Protein AF-A0A420RXJ1-F1 (afdb_monomer_lite)

pLDDT: mean 78.41, std 21.0, range [37.06, 98.31]

Structure (mmCIF, N/CA/C/O backbone):
data_AF-A0A420RXJ1-F1
#
_entry.id   AF-A0A420RXJ1-F1
#
loop_
_atom_site.group_PDB
_atom_site.id
_atom_site.type_symbol
_atom_site.label_atom_id
_atom_site.label_alt_id
_atom_site.label_comp_id
_atom_site.label_asym_id
_atom_site.label_entity_id
_atom_site.label_seq_id
_atom_site.pdbx_PDB_ins_code
_atom_site.Cartn_x
_atom_site.Cartn_y
_atom_site.Cartn_z
_atom_site.occupancy
_atom_site.B_iso_or_equiv
_atom_site.auth_seq_id
_atom_site.auth_comp_id
_atom_site.auth_asym_id
_atom_site.auth_atom_id
_atom_site.pdbx_PDB_model_num
ATOM 1 N N . MET A 1 1 ? -14.961 -73.392 -32.618 1.00 39.47 1 MET A N 1
ATOM 2 C CA . MET A 1 1 ? -14.264 -73.640 -31.340 1.00 39.47 1 MET A CA 1
ATOM 3 C C . MET A 1 1 ? -14.141 -72.310 -30.617 1.00 39.47 1 MET A C 1
ATOM 5 O O . MET A 1 1 ? -13.447 -71.426 -31.096 1.00 39.47 1 MET A O 1
ATOM 9 N N . GLN A 1 2 ? -14.929 -72.145 -29.555 1.00 39.53 2 GLN A N 1
ATOM 10 C CA . GLN A 1 2 ? -14.828 -71.054 -28.586 1.00 39.53 2 GLN A CA 1
ATOM 11 C C . GLN A 1 2 ? -13.566 -71.247 -27.748 1.00 39.53 2 GLN A C 1
ATOM 13 O O . GLN A 1 2 ? -13.370 -72.364 -27.286 1.00 39.53 2 GLN A O 1
ATOM 18 N N . MET A 1 3 ? -12.805 -70.180 -27.493 1.00 39.88 3 MET A N 1
ATOM 19 C CA . MET A 1 3 ? -12.054 -69.969 -26.247 1.00 39.88 3 MET A CA 1
ATOM 20 C C . MET A 1 3 ? -11.812 -68.462 -26.069 1.00 39.88 3 MET A C 1
ATOM 22 O O . MET A 1 3 ? -11.008 -67.861 -26.776 1.00 39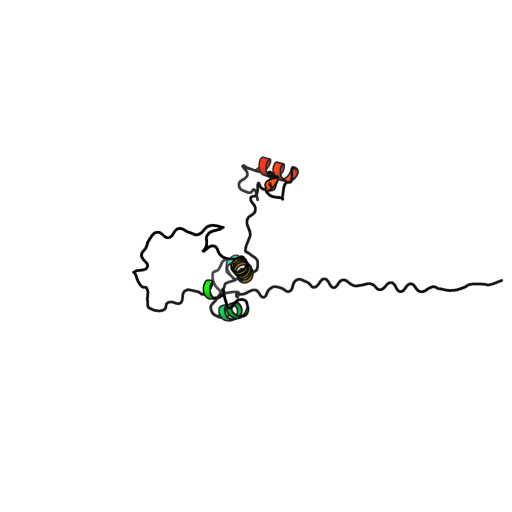.88 3 MET A O 1
ATOM 26 N N . THR A 1 4 ? -12.543 -67.848 -25.140 1.00 46.16 4 THR A N 1
ATOM 27 C CA . THR A 1 4 ? -12.105 -66.643 -24.419 1.00 46.16 4 THR A CA 1
ATOM 28 C C . THR A 1 4 ? -11.025 -67.046 -23.405 1.00 46.16 4 THR A C 1
ATOM 30 O O . THR A 1 4 ? -10.954 -68.224 -23.040 1.00 46.16 4 THR A O 1
ATOM 33 N N . PRO A 1 5 ? -10.182 -66.108 -22.929 1.00 47.69 5 PRO A N 1
ATOM 34 C CA . PRO A 1 5 ? -10.338 -65.771 -21.510 1.00 47.69 5 PRO A CA 1
ATOM 35 C C . PRO A 1 5 ? -9.983 -64.330 -21.085 1.00 47.69 5 PRO A C 1
ATOM 37 O O . PRO A 1 5 ? -9.130 -63.653 -21.649 1.00 47.69 5 PRO A O 1
ATOM 40 N N . SER A 1 6 ? -10.647 -63.967 -19.985 1.00 39.25 6 SER A N 1
ATOM 41 C CA . SER A 1 6 ? -10.184 -63.206 -18.816 1.00 39.25 6 SER A CA 1
ATOM 42 C C . SER A 1 6 ? -9.662 -61.775 -18.947 1.00 39.25 6 SER A C 1
ATOM 44 O O . SER A 1 6 ? -8.471 -61.492 -18.998 1.00 39.25 6 SER A O 1
ATOM 46 N N . ILE A 1 7 ? -10.642 -60.886 -18.805 1.00 47.84 7 ILE A N 1
ATOM 47 C CA . ILE A 1 7 ? -10.708 -59.715 -17.917 1.00 47.84 7 ILE A CA 1
ATOM 48 C C . ILE A 1 7 ? -9.582 -59.659 -16.861 1.00 47.84 7 ILE A C 1
ATOM 50 O O . ILE A 1 7 ? -9.556 -60.456 -15.924 1.00 47.84 7 ILE A O 1
ATOM 54 N N . LEU A 1 8 ? -8.728 -58.637 -16.957 1.00 42.59 8 LEU A N 1
ATOM 55 C CA . LEU A 1 8 ? -7.990 -58.082 -15.822 1.00 42.59 8 LEU A CA 1
ATOM 56 C C . LEU A 1 8 ? -8.577 -56.703 -15.513 1.00 42.59 8 LEU A C 1
ATOM 58 O O . LEU A 1 8 ? -8.450 -55.760 -16.291 1.00 42.59 8 LEU A O 1
ATOM 62 N N . SER A 1 9 ? -9.270 -56.625 -14.380 1.00 42.16 9 SER A N 1
ATOM 63 C CA . SER A 1 9 ? -9.843 -55.409 -13.812 1.00 42.16 9 SER A CA 1
ATOM 64 C C . SER A 1 9 ? -8.750 -54.391 -13.479 1.00 42.16 9 SER A C 1
ATOM 66 O O . SER A 1 9 ? -8.033 -54.550 -12.493 1.00 42.16 9 SER A O 1
ATOM 68 N N . SER A 1 10 ? -8.653 -53.307 -14.246 1.00 43.81 10 SER A N 1
ATOM 69 C CA . SER A 1 10 ? -7.938 -52.106 -13.807 1.00 43.81 10 SER A CA 1
ATOM 70 C C . SER A 1 10 ? -8.875 -51.246 -12.960 1.00 43.81 10 SER A C 1
ATOM 72 O O . SER A 1 10 ? -9.638 -50.438 -13.484 1.00 43.81 10 SER A O 1
ATOM 74 N N . LEU A 1 11 ? -8.817 -51.416 -11.634 1.00 44.56 11 LEU A N 1
ATOM 75 C CA . LEU A 1 11 ? -9.297 -50.399 -10.697 1.00 44.56 11 LEU A CA 1
ATOM 76 C C . LEU A 1 11 ? -8.345 -49.197 -10.769 1.00 44.56 11 LEU A C 1
ATOM 78 O O . LEU A 1 11 ? -7.314 -49.164 -10.101 1.00 44.56 11 LEU A O 1
ATOM 82 N N . LEU A 1 12 ? -8.687 -48.209 -11.593 1.00 44.97 12 LEU A N 1
ATOM 83 C CA . LEU A 1 12 ? -8.078 -46.886 -11.531 1.00 44.97 12 LEU A CA 1
ATOM 84 C C . LEU A 1 12 ? -8.821 -46.093 -10.446 1.00 44.97 12 LEU A C 1
ATOM 86 O O . LEU A 1 12 ? -9.936 -45.619 -10.661 1.00 44.97 12 LEU A O 1
ATOM 90 N N . ALA A 1 13 ? -8.239 -45.997 -9.252 1.00 45.53 13 ALA A N 1
ATOM 91 C CA . ALA A 1 13 ? -8.761 -45.130 -8.204 1.00 45.53 13 ALA A CA 1
ATOM 92 C C . ALA A 1 13 ? -8.592 -43.665 -8.642 1.00 45.53 13 ALA A C 1
ATOM 94 O O . ALA A 1 13 ? -7.477 -43.144 -8.663 1.00 45.53 13 ALA A O 1
ATOM 95 N N . LEU A 1 14 ? -9.695 -43.000 -9.006 1.00 40.16 14 LEU A N 1
ATOM 96 C CA . LEU A 1 14 ? -9.729 -41.544 -9.127 1.00 40.16 14 LEU A CA 1
ATOM 97 C C . LEU A 1 14 ? -9.517 -40.947 -7.729 1.00 40.16 14 LEU A C 1
ATOM 99 O O . LEU A 1 14 ? -10.444 -40.863 -6.924 1.00 40.16 14 LEU A O 1
ATOM 103 N N . LEU A 1 15 ? -8.290 -40.515 -7.446 1.00 41.69 15 LEU A N 1
ATOM 104 C CA . LEU A 1 15 ? -8.020 -39.532 -6.404 1.00 41.69 15 LEU A CA 1
ATOM 105 C C . LEU A 1 15 ? -8.653 -38.214 -6.857 1.00 41.69 15 LEU A C 1
ATOM 107 O O . LEU A 1 15 ? -8.056 -37.443 -7.604 1.00 41.69 15 LEU A O 1
ATOM 111 N N . ALA A 1 16 ? -9.891 -37.971 -6.435 1.00 39.84 16 ALA A N 1
ATOM 112 C CA . ALA A 1 16 ? -10.453 -36.635 -6.468 1.00 39.84 16 ALA A CA 1
ATOM 113 C C . ALA A 1 16 ? -9.593 -35.761 -5.548 1.00 39.84 16 ALA A C 1
ATOM 115 O O . ALA A 1 16 ? -9.664 -35.868 -4.323 1.00 39.84 16 ALA A O 1
ATOM 116 N N . SER A 1 17 ? -8.742 -34.918 -6.130 1.00 44.75 17 SER A N 1
ATOM 117 C CA . SER A 1 17 ? -8.135 -33.815 -5.400 1.00 44.75 17 SER A CA 1
ATOM 118 C C . SER A 1 17 ? -9.268 -32.909 -4.932 1.00 44.75 17 SER A C 1
ATOM 120 O O . SER A 1 17 ? -9.801 -32.115 -5.708 1.00 44.75 17 SER A O 1
ATOM 122 N N . VAL A 1 18 ? -9.651 -33.048 -3.662 1.00 43.16 18 VAL A N 1
ATOM 123 C CA . VAL A 1 18 ? -10.404 -32.026 -2.942 1.00 43.16 18 VAL A CA 1
ATOM 124 C C . VAL A 1 18 ? -9.520 -30.786 -2.964 1.00 43.16 18 VAL A C 1
ATOM 126 O O . VAL A 1 18 ? -8.612 -30.637 -2.151 1.00 43.16 18 VAL A O 1
ATOM 129 N N . HIS A 1 19 ? -9.742 -29.908 -3.940 1.00 43.91 19 HIS A N 1
ATOM 130 C CA . HIS A 1 19 ? -9.334 -28.524 -3.802 1.00 43.91 19 HIS A CA 1
ATOM 131 C C . HIS A 1 19 ? -10.204 -27.972 -2.681 1.00 43.91 19 HIS A C 1
ATOM 133 O O . HIS A 1 19 ? -11.351 -27.583 -2.898 1.00 43.91 19 HIS A O 1
ATOM 139 N N . ALA A 1 20 ? -9.678 -28.026 -1.458 1.00 37.06 20 ALA A N 1
ATOM 140 C CA . ALA A 1 20 ? -10.192 -27.216 -0.379 1.00 37.06 20 ALA A CA 1
ATOM 141 C C . ALA A 1 20 ? -10.165 -25.776 -0.895 1.00 37.06 20 ALA A C 1
ATOM 143 O O . ALA A 1 20 ? -9.094 -25.219 -1.144 1.00 37.06 20 ALA A O 1
ATOM 144 N N . ALA A 1 21 ? -11.349 -25.212 -1.137 1.00 37.81 21 ALA A N 1
ATOM 145 C CA . ALA A 1 21 ? -11.479 -23.784 -1.340 1.00 37.81 21 ALA A CA 1
ATOM 146 C C . ALA A 1 21 ? -10.759 -23.105 -0.164 1.00 37.81 21 ALA A C 1
ATOM 148 O O . ALA A 1 21 ? -10.947 -23.554 0.975 1.00 37.81 21 ALA A O 1
ATOM 149 N N . PRO A 1 22 ? -9.914 -22.087 -0.400 1.00 39.03 22 PRO A N 1
ATOM 150 C CA . PRO A 1 22 ? -9.314 -21.353 0.699 1.00 39.03 22 PRO A CA 1
ATOM 151 C C . PRO A 1 22 ? -10.463 -20.872 1.580 1.00 39.03 22 PRO A C 1
ATOM 153 O O . PRO A 1 22 ? -11.377 -20.195 1.105 1.00 39.03 22 PRO A O 1
ATOM 156 N N . SER A 1 23 ? -10.474 -21.315 2.840 1.00 37.66 23 SER A N 1
ATOM 157 C CA . SER A 1 23 ? -11.458 -20.862 3.814 1.00 37.66 23 SER A CA 1
ATOM 158 C C . SER A 1 23 ? -11.422 -19.345 3.777 1.00 37.66 23 SER A C 1
ATOM 160 O O . SER A 1 23 ? -10.344 -18.787 3.995 1.00 37.66 23 SER A O 1
ATOM 162 N N . LYS A 1 24 ? -12.553 -18.695 3.467 1.00 43.72 24 LYS A N 1
ATOM 163 C CA . LYS A 1 24 ? -12.697 -17.248 3.639 1.00 43.72 24 LYS A CA 1
ATOM 164 C C . LYS A 1 24 ? -12.090 -16.915 4.997 1.00 43.72 24 LYS A C 1
ATOM 166 O O . LYS A 1 24 ? -12.618 -17.359 6.020 1.00 43.72 24 LYS A O 1
ATOM 171 N N . ALA A 1 25 ? -10.944 -16.237 4.996 1.00 52.78 25 ALA A N 1
ATOM 172 C CA . ALA A 1 25 ? -10.398 -15.684 6.217 1.00 52.78 25 ALA A CA 1
ATOM 173 C C . ALA A 1 25 ? -11.536 -14.871 6.831 1.00 52.78 25 ALA A C 1
ATOM 175 O O . ALA A 1 25 ? -12.232 -14.153 6.114 1.00 52.78 25 ALA A O 1
ATOM 176 N N . LYS A 1 26 ? -11.821 -15.108 8.108 1.00 66.31 26 LYS A N 1
ATOM 177 C CA . LYS A 1 26 ? -12.927 -14.469 8.812 1.00 66.31 26 LYS A CA 1
ATOM 178 C C . LYS A 1 26 ? -12.675 -12.960 8.772 1.00 66.31 26 LYS A C 1
ATOM 180 O O . LYS A 1 26 ? -11.842 -12.479 9.530 1.00 66.31 26 LYS A O 1
ATOM 185 N N . GLU A 1 27 ? -13.309 -12.264 7.830 1.00 73.12 27 GLU A N 1
ATOM 186 C CA . GLU A 1 27 ? -13.213 -10.813 7.670 1.00 73.12 27 GLU A CA 1
ATOM 187 C C . GLU A 1 27 ? -13.570 -10.164 9.017 1.00 73.12 27 GLU A C 1
ATOM 189 O O . GLU A 1 27 ? -14.548 -10.553 9.663 1.00 73.12 27 GLU A O 1
ATOM 194 N N . VAL A 1 28 ? -12.733 -9.235 9.484 1.00 83.06 28 VAL A N 1
ATOM 195 C CA . VAL A 1 28 ? -12.911 -8.566 10.781 1.00 83.06 28 VAL A CA 1
ATOM 196 C C . VAL A 1 28 ? -13.402 -7.158 10.520 1.00 83.06 28 VAL A C 1
ATOM 198 O O . VAL A 1 28 ? -12.643 -6.287 10.112 1.00 83.06 28 VAL A O 1
ATOM 201 N N . GLY A 1 29 ? -14.689 -6.964 10.752 1.00 83.06 29 GLY A N 1
ATOM 202 C CA . GLY A 1 29 ? -15.400 -5.729 10.476 1.00 83.06 29 GLY A CA 1
ATOM 203 C C . GLY A 1 29 ? -16.873 -6.035 10.260 1.00 83.06 29 GLY A C 1
ATOM 204 O O . GLY A 1 29 ? -17.296 -7.195 10.281 1.00 83.06 29 GLY A O 1
ATOM 205 N N . GLU A 1 30 ? -17.665 -4.996 10.073 1.00 86.50 30 GLU A N 1
ATOM 206 C CA . GLU A 1 30 ? -19.086 -5.118 9.793 1.00 86.50 30 GLU A CA 1
ATOM 207 C C . GLU A 1 30 ? -19.524 -4.097 8.749 1.00 86.50 30 GLU A C 1
ATOM 209 O O . GLU A 1 30 ? -18.894 -3.055 8.555 1.00 86.50 30 GLU A O 1
ATOM 214 N N . HIS A 1 31 ? -20.621 -4.414 8.063 1.00 89.50 31 HIS A N 1
ATOM 215 C CA . HIS A 1 31 ? -21.269 -3.447 7.194 1.00 89.50 31 HIS A CA 1
ATOM 216 C C . HIS A 1 31 ? -22.041 -2.437 8.042 1.00 89.50 31 HIS A C 1
ATOM 218 O O . HIS A 1 31 ? -23.032 -2.788 8.687 1.00 89.50 31 HIS A O 1
ATOM 224 N N . VAL A 1 32 ? -21.605 -1.183 8.014 1.00 90.81 32 VAL A N 1
ATOM 225 C CA . VAL A 1 32 ? -22.267 -0.074 8.696 1.00 90.81 32 VAL A CA 1
ATOM 226 C C . VAL A 1 32 ? -23.289 0.594 7.779 1.00 90.81 32 VAL A C 1
ATOM 228 O O . VAL A 1 32 ? -23.107 0.703 6.565 1.00 90.81 32 VAL A O 1
ATOM 231 N N . GLN A 1 33 ? -24.397 1.035 8.370 1.00 91.81 33 GLN A N 1
ATOM 232 C CA . GLN A 1 33 ? -25.436 1.796 7.676 1.00 91.81 33 GLN A CA 1
ATOM 233 C C . GLN A 1 33 ? -25.175 3.293 7.851 1.00 91.81 33 GLN A C 1
ATOM 235 O O . GLN A 1 33 ? -24.808 3.737 8.938 1.00 91.81 33 GLN A O 1
ATOM 240 N N . GLY A 1 34 ? -25.391 4.080 6.799 1.00 91.19 34 GLY A N 1
ATOM 241 C CA . GLY A 1 34 ? -25.196 5.526 6.832 1.00 91.19 34 GLY A CA 1
ATOM 242 C C . GLY A 1 34 ? -24.989 6.111 5.441 1.00 91.19 34 GLY A C 1
ATOM 243 O O . GLY A 1 34 ? -25.108 5.408 4.438 1.00 91.19 34 GLY A O 1
ATOM 244 N N . ASP A 1 35 ? -24.671 7.401 5.402 1.00 94.56 35 ASP A N 1
ATOM 245 C CA . ASP A 1 35 ? -24.273 8.112 4.185 1.00 94.56 35 ASP A CA 1
ATOM 246 C C . ASP A 1 35 ? -22.779 7.866 3.904 1.00 94.56 35 ASP A C 1
ATOM 248 O O . ASP A 1 35 ? -21.936 8.735 4.114 1.00 94.56 35 ASP A O 1
ATOM 252 N N . TYR A 1 36 ? -22.452 6.623 3.537 1.00 92.81 36 TYR A N 1
ATOM 253 C CA . TYR A 1 36 ? -21.096 6.175 3.204 1.00 92.81 36 TYR A CA 1
ATOM 254 C C . TYR A 1 36 ? -20.982 5.852 1.716 1.00 92.81 36 TYR A C 1
ATOM 256 O O . TYR A 1 36 ? -21.944 5.397 1.085 1.00 92.81 36 TYR A O 1
ATOM 264 N N . LEU A 1 37 ? -19.779 6.012 1.161 1.00 93.69 37 LEU A N 1
ATOM 265 C CA . LEU A 1 37 ? -19.465 5.448 -0.151 1.00 93.69 37 LEU A CA 1
ATOM 266 C C . LEU A 1 37 ? -19.595 3.919 -0.104 1.00 93.69 37 LEU A C 1
ATOM 268 O O . LEU A 1 37 ? -19.446 3.306 0.955 1.00 93.69 37 LEU A O 1
ATOM 272 N N . LYS A 1 38 ? -19.848 3.273 -1.250 1.00 89.12 38 LYS A N 1
ATOM 273 C CA . LYS A 1 38 ? -19.998 1.803 -1.305 1.00 89.12 38 LYS A CA 1
ATOM 274 C C . LYS A 1 38 ? -18.765 1.104 -0.733 1.00 89.12 38 LYS A C 1
ATOM 276 O O . LYS A 1 38 ? -18.889 0.124 -0.000 1.00 89.12 38 LYS A O 1
ATOM 281 N N . GLU A 1 39 ? -17.604 1.669 -1.028 1.00 85.69 39 GLU A N 1
ATOM 282 C CA . GLU A 1 39 ? -16.275 1.231 -0.621 1.00 85.69 39 GLU A CA 1
ATOM 283 C C . GLU A 1 39 ? -15.990 1.490 0.870 1.00 85.69 39 GLU A C 1
ATOM 285 O O . GLU A 1 39 ? -15.076 0.894 1.427 1.00 85.69 39 GLU A O 1
ATOM 290 N N . GLU A 1 40 ? -16.785 2.334 1.532 1.00 87.19 40 GLU A N 1
ATOM 291 C CA . GLU A 1 40 ? -16.653 2.689 2.953 1.00 87.19 40 GLU A CA 1
ATOM 292 C C . GLU A 1 40 ? -17.684 1.984 3.842 1.00 87.19 40 GLU A C 1
ATOM 294 O O . GLU A 1 40 ? -17.678 2.164 5.059 1.00 87.19 40 GLU A O 1
ATOM 299 N N . THR A 1 41 ? -18.588 1.188 3.266 1.00 91.06 41 THR A N 1
ATOM 300 C CA . THR A 1 41 ? -19.631 0.510 4.052 1.00 91.06 41 THR A CA 1
ATOM 301 C C . THR A 1 41 ? -19.080 -0.581 4.960 1.00 91.06 41 THR A C 1
ATOM 303 O O . THR A 1 41 ? -19.726 -0.903 5.947 1.00 91.06 41 THR A O 1
ATOM 306 N N . PHE A 1 42 ? -17.913 -1.152 4.660 1.00 88.06 42 PHE A N 1
ATOM 307 C CA . PHE A 1 42 ? -17.270 -2.158 5.502 1.00 88.06 42 PHE A CA 1
ATOM 308 C C . PHE A 1 42 ? -16.264 -1.484 6.439 1.00 88.06 42 PHE A C 1
ATOM 310 O O . PHE A 1 42 ? -15.275 -0.914 5.978 1.00 88.06 42 PHE A O 1
ATOM 317 N N . GLN A 1 43 ? -16.513 -1.524 7.750 1.00 86.88 43 GLN A N 1
ATOM 318 C CA . GLN A 1 43 ? -15.690 -0.823 8.739 1.00 86.88 43 GLN A CA 1
ATOM 319 C C . GLN A 1 43 ? -15.349 -1.698 9.943 1.00 86.88 43 GLN A C 1
ATOM 321 O O . GLN A 1 43 ? -16.111 -2.576 10.348 1.00 86.88 43 GLN A O 1
ATOM 326 N N . LEU A 1 44 ? -14.199 -1.406 10.551 1.00 86.06 44 LEU A N 1
ATOM 327 C CA . LEU A 1 44 ? -13.838 -1.917 11.867 1.00 86.06 44 LEU A CA 1
ATOM 328 C C . LEU A 1 44 ? -14.554 -1.080 12.936 1.00 86.06 44 LEU A C 1
ATOM 330 O O . LEU A 1 44 ? -14.288 0.114 13.077 1.00 86.06 44 LEU A O 1
ATOM 334 N N . THR A 1 45 ? -15.451 -1.702 13.692 1.00 86.31 45 THR A N 1
ATOM 335 C CA . THR A 1 45 ? -16.248 -1.064 14.753 1.00 86.31 45 THR A CA 1
ATOM 336 C C . THR A 1 45 ? -15.933 -1.663 16.123 1.00 86.31 45 THR A C 1
ATOM 338 O O . THR A 1 45 ? -15.280 -2.705 16.220 1.00 86.31 45 THR A O 1
ATOM 341 N N . ASP A 1 46 ? -16.425 -1.046 17.202 1.00 86.00 46 ASP A N 1
ATOM 342 C CA . ASP A 1 46 ? -16.185 -1.522 18.572 1.00 86.00 46 ASP A CA 1
ATOM 343 C C . ASP A 1 46 ? -16.669 -2.971 18.807 1.00 86.00 46 ASP A C 1
ATOM 345 O O . ASP A 1 46 ? -16.047 -3.714 19.567 1.00 86.00 46 ASP A O 1
ATOM 349 N N . THR A 1 47 ? -17.733 -3.410 18.123 1.00 83.44 47 THR A N 1
ATOM 350 C CA . THR A 1 47 ? -18.270 -4.785 18.199 1.00 83.44 47 THR A CA 1
ATOM 351 C C . THR A 1 47 ? -17.330 -5.809 17.559 1.00 83.44 47 THR A C 1
ATOM 353 O O . THR A 1 47 ? -17.229 -6.945 18.027 1.00 83.44 47 THR A O 1
ATOM 356 N N . SER A 1 48 ? -16.594 -5.409 16.521 1.00 85.19 48 SER A N 1
ATOM 357 C CA . SER A 1 48 ? -15.652 -6.270 15.799 1.00 85.19 48 SER A CA 1
ATOM 358 C C . SER A 1 48 ? -14.317 -6.480 16.533 1.00 85.19 48 SER A C 1
ATOM 360 O O . SER A 1 48 ? -13.579 -7.419 16.224 1.00 85.19 48 SER A O 1
ATOM 362 N N . LEU A 1 49 ? -14.016 -5.675 17.562 1.00 84.75 49 LEU A N 1
ATOM 363 C CA . LEU A 1 49 ? -12.731 -5.720 18.275 1.00 84.75 49 LEU A CA 1
ATOM 364 C C . LEU A 1 49 ? -12.504 -7.026 19.042 1.00 84.75 49 LEU A C 1
ATOM 366 O O . LEU A 1 49 ? -11.368 -7.491 19.133 1.00 84.75 49 LEU A O 1
ATOM 370 N N . SER A 1 50 ? -13.563 -7.657 19.559 1.00 84.19 50 SER A N 1
ATOM 371 C CA . SER A 1 50 ? -13.432 -8.965 20.214 1.00 84.19 50 SER A CA 1
ATOM 372 C C . SER A 1 50 ? -12.941 -10.029 19.235 1.00 84.19 50 SER A C 1
ATOM 374 O O . SER A 1 50 ? -12.074 -10.822 19.585 1.00 84.19 50 SER A O 1
ATOM 376 N N . ALA A 1 51 ? -13.420 -10.009 17.987 1.00 85.81 51 ALA A N 1
ATOM 377 C CA . ALA A 1 51 ? -12.944 -10.931 16.959 1.00 85.81 51 ALA A CA 1
ATOM 378 C C . ALA A 1 51 ? -11.467 -10.688 16.614 1.00 85.81 51 ALA A C 1
ATOM 380 O O . ALA A 1 51 ? -10.738 -11.646 16.372 1.00 85.81 51 ALA A O 1
ATOM 381 N N . LEU A 1 52 ? -11.020 -9.428 16.642 1.00 86.81 52 LEU A N 1
ATOM 382 C CA . LEU A 1 52 ? -9.622 -9.081 16.407 1.00 86.81 52 LEU A CA 1
ATOM 383 C C . LEU A 1 52 ? -8.692 -9.640 17.492 1.00 86.81 52 LEU A C 1
ATOM 385 O O . LEU A 1 52 ? -7.629 -10.177 17.182 1.00 86.81 52 LEU A O 1
ATOM 389 N N . HIS A 1 53 ? -9.113 -9.542 18.753 1.00 88.38 53 HIS A N 1
ATOM 390 C CA . HIS A 1 53 ? -8.372 -10.076 19.893 1.00 88.38 53 HIS A CA 1
ATOM 391 C C . HIS A 1 53 ? -8.199 -11.601 19.786 1.00 88.38 53 HIS A C 1
ATOM 393 O O . HIS A 1 53 ? -7.099 -12.101 19.992 1.00 88.38 53 HIS A O 1
ATOM 399 N N . GLU A 1 54 ? -9.238 -12.332 19.370 1.00 88.69 54 GLU A N 1
ATOM 400 C CA . GLU A 1 54 ? -9.155 -13.788 19.158 1.00 88.69 54 GLU A CA 1
ATOM 401 C C . GLU A 1 54 ? -8.188 -14.194 18.032 1.00 88.69 54 GLU A C 1
ATOM 403 O O . GLU A 1 54 ? -7.624 -15.287 18.062 1.00 88.69 54 GLU A O 1
ATOM 408 N N . ILE A 1 55 ? -7.991 -13.336 17.027 1.00 87.50 55 ILE A N 1
ATOM 409 C CA . ILE A 1 55 ? -7.114 -13.625 15.883 1.00 87.50 55 ILE A CA 1
ATOM 410 C C . ILE A 1 55 ? -5.651 -13.365 16.230 1.00 87.50 55 ILE A C 1
ATOM 412 O O . ILE A 1 55 ? -4.784 -14.175 15.898 1.00 87.50 55 ILE A O 1
ATOM 416 N N . ASP A 1 56 ? -5.365 -12.238 16.878 1.00 88.62 56 ASP A N 1
ATOM 417 C CA . ASP A 1 56 ? -4.003 -11.860 17.239 1.00 88.62 56 ASP A CA 1
ATOM 418 C C . ASP A 1 56 ? -3.987 -10.981 18.493 1.00 88.62 56 ASP A C 1
ATOM 420 O O . ASP A 1 56 ? -3.935 -9.750 18.437 1.00 88.62 56 ASP A O 1
ATOM 424 N N . LEU A 1 57 ? -3.962 -11.646 19.647 1.00 88.81 57 LEU A N 1
ATOM 425 C CA . LEU A 1 57 ? -3.852 -11.021 20.968 1.00 88.81 57 LEU A CA 1
ATOM 426 C C . LEU A 1 57 ? -2.668 -10.050 21.076 1.00 88.81 57 LEU A C 1
ATOM 428 O O . LEU A 1 57 ? -2.746 -9.045 21.783 1.00 88.81 57 LEU A O 1
ATOM 432 N N . SER A 1 58 ? -1.559 -10.353 20.396 1.00 90.19 58 SER A N 1
ATOM 433 C CA . SER A 1 58 ? -0.317 -9.590 20.521 1.00 90.19 58 SER A CA 1
ATOM 434 C C . SER A 1 58 ? -0.341 -8.267 19.763 1.00 90.19 58 SER A C 1
ATOM 436 O O . SER A 1 58 ? 0.286 -7.302 20.204 1.00 90.19 58 SER A O 1
ATOM 438 N N . HIS A 1 59 ? -1.089 -8.191 18.660 1.00 91.00 59 HIS A N 1
ATOM 439 C CA . HIS A 1 59 ? -1.100 -7.025 17.777 1.00 91.00 59 HIS A CA 1
ATOM 440 C C . HIS A 1 59 ? -2.470 -6.342 17.653 1.00 91.00 59 HIS A C 1
ATOM 442 O O . HIS A 1 59 ? -2.516 -5.217 17.158 1.00 91.00 59 HIS A O 1
ATOM 448 N N . ALA A 1 60 ? -3.565 -6.939 18.143 1.00 88.25 60 ALA A N 1
ATOM 449 C CA . ALA A 1 60 ? -4.922 -6.381 18.062 1.00 88.25 60 ALA A CA 1
ATOM 450 C C . ALA A 1 60 ? -5.012 -4.928 18.557 1.00 88.25 60 ALA A C 1
ATOM 452 O O . ALA A 1 60 ? -5.650 -4.085 17.928 1.00 88.25 60 ALA A O 1
ATOM 453 N N . SER A 1 61 ? -4.299 -4.613 19.643 1.00 88.81 61 SER A N 1
ATOM 454 C CA . SER A 1 61 ? -4.283 -3.272 20.241 1.00 88.81 61 SER A CA 1
ATOM 455 C C . SER A 1 61 ? -3.780 -2.161 19.310 1.00 88.81 61 SER A C 1
ATOM 457 O O . SER A 1 61 ? -4.124 -0.998 19.523 1.00 88.81 61 SER A O 1
ATOM 459 N N . LEU A 1 62 ? -3.013 -2.493 18.263 1.00 88.81 62 LEU A N 1
ATOM 460 C CA . LEU A 1 62 ? -2.544 -1.527 17.263 1.00 88.81 62 LEU A CA 1
ATOM 461 C C . LEU A 1 62 ? -3.689 -0.936 16.428 1.00 88.81 62 LEU A C 1
ATOM 463 O O . LEU A 1 62 ? -3.529 0.149 15.873 1.00 88.81 62 LEU A O 1
ATOM 467 N N . PHE A 1 63 ? -4.826 -1.630 16.351 1.00 87.75 63 PHE A N 1
ATOM 468 C CA . PHE A 1 63 ? -5.977 -1.255 15.526 1.00 87.75 63 PHE A CA 1
ATOM 469 C C . PHE A 1 63 ? -7.183 -0.792 16.347 1.00 87.75 63 PHE A C 1
ATOM 471 O O . PHE A 1 63 ? -8.236 -0.502 15.784 1.00 87.75 63 PHE A O 1
ATOM 478 N N . TYR A 1 64 ? -7.056 -0.704 17.673 1.00 85.19 64 TYR A N 1
ATOM 479 C CA . TYR A 1 64 ? -8.150 -0.219 18.506 1.00 85.19 64 TYR A CA 1
ATOM 480 C C . TYR A 1 64 ? -8.366 1.284 18.291 1.00 85.19 64 TYR A C 1
ATOM 482 O O . TYR A 1 64 ? -7.398 2.057 18.326 1.00 85.19 64 TYR A O 1
ATOM 490 N N . PRO A 1 65 ? -9.624 1.733 18.125 1.00 73.69 65 PRO A N 1
ATOM 491 C CA . PRO A 1 65 ? -9.945 3.147 18.149 1.00 73.69 65 PRO A CA 1
ATOM 492 C C . PRO A 1 65 ? -9.419 3.759 19.447 1.00 73.69 65 PRO A C 1
ATOM 494 O O . PRO A 1 65 ? -9.523 3.178 20.530 1.00 73.69 65 PRO A O 1
ATOM 497 N N . LYS A 1 66 ? -8.828 4.951 19.361 1.00 69.44 66 LYS A N 1
ATOM 498 C CA . LYS A 1 66 ? -8.309 5.633 20.545 1.00 69.44 66 LYS A CA 1
ATOM 499 C C . LYS A 1 66 ? -9.477 6.023 21.455 1.00 69.44 66 LYS A C 1
ATOM 501 O O . LYS A 1 66 ? -10.101 7.059 21.247 1.00 69.44 66 LYS A O 1
ATOM 506 N N . SER A 1 67 ? -9.742 5.212 22.478 1.00 58.69 67 SER A N 1
ATOM 507 C CA . SER A 1 67 ? -10.721 5.524 23.518 1.00 58.69 67 SER A CA 1
ATOM 508 C C . SER A 1 67 ? -10.351 6.853 24.182 1.00 58.69 67 SER A C 1
ATOM 510 O O . SER A 1 67 ? -9.200 7.073 24.570 1.00 58.69 67 SER A O 1
ATOM 512 N N . THR A 1 68 ? -11.311 7.771 24.288 1.00 53.50 68 THR A N 1
ATOM 513 C CA . THR A 1 68 ? -11.156 9.056 24.978 1.00 53.50 68 THR A CA 1
ATOM 514 C C . THR A 1 68 ? -11.085 8.843 26.492 1.00 53.50 68 THR A C 1
ATOM 516 O O . THR A 1 68 ? -11.973 9.256 27.237 1.00 53.50 68 THR A O 1
ATOM 519 N N . SER A 1 69 ? -10.031 8.201 26.986 1.00 47.88 69 SER A N 1
ATOM 520 C CA . SER A 1 69 ? -9.699 8.224 28.404 1.00 47.88 69 SER A CA 1
ATOM 521 C C . SER A 1 69 ? -9.038 9.568 28.723 1.00 47.88 69 SER A C 1
ATOM 523 O O . SER A 1 69 ? -8.045 9.984 28.122 1.00 47.88 69 SER A O 1
ATOM 525 N N . LYS A 1 70 ? -9.671 10.315 29.634 1.00 50.88 70 LYS A N 1
ATOM 526 C CA . LYS A 1 70 ? -9.194 11.603 30.148 1.00 50.88 70 LYS A CA 1
ATOM 527 C C . LYS A 1 70 ? -7.744 11.465 30.612 1.00 50.88 70 LYS A C 1
ATOM 529 O O . LYS A 1 70 ? -7.460 10.796 31.597 1.00 50.88 70 LYS A O 1
ATOM 534 N N . GLY A 1 71 ? -6.850 12.119 29.881 1.00 46.75 71 GLY A N 1
ATOM 535 C CA . GLY A 1 71 ? -5.415 12.078 30.131 1.00 46.75 71 GLY A CA 1
ATOM 536 C C . GLY A 1 71 ? -4.620 12.446 28.889 1.00 46.75 71 GLY A C 1
ATOM 537 O O . GLY A 1 71 ? -3.643 11.782 28.554 1.00 46.75 71 GLY A O 1
ATOM 538 N N . ARG A 1 72 ? -5.037 13.495 28.166 1.00 48.00 72 ARG A N 1
ATOM 539 C CA . ARG A 1 72 ? -4.172 14.118 27.164 1.00 48.00 72 ARG A CA 1
ATOM 540 C C . ARG A 1 72 ? -3.056 14.796 27.947 1.00 48.00 72 ARG A C 1
ATOM 542 O O . ARG A 1 72 ? -3.172 15.961 28.305 1.00 48.00 72 ARG A O 1
ATOM 549 N N . SER A 1 73 ? -2.003 14.043 28.253 1.00 47.09 73 SER A N 1
ATOM 550 C CA . SER A 1 73 ? -0.722 14.646 28.569 1.00 47.09 73 SER A CA 1
ATOM 551 C C . SER A 1 73 ? -0.351 15.496 27.358 1.00 47.09 73 SER A C 1
ATOM 553 O O . SER A 1 73 ? 0.023 14.994 26.295 1.00 47.09 73 SER A O 1
ATOM 555 N N . THR A 1 74 ? -0.553 16.802 27.492 1.00 51.72 74 THR A N 1
ATOM 556 C CA . THR A 1 74 ? -0.141 17.833 26.538 1.00 51.72 74 THR A CA 1
ATOM 557 C C . THR A 1 74 ? 1.384 17.971 26.482 1.00 51.72 74 THR A C 1
ATOM 559 O O . THR A 1 74 ? 1.892 18.816 25.756 1.00 51.72 74 THR A O 1
ATOM 562 N N . THR A 1 75 ? 2.125 17.092 27.165 1.00 47.38 75 THR A N 1
ATOM 563 C CA . THR A 1 75 ? 3.568 16.888 27.020 1.00 47.38 75 THR A CA 1
ATOM 564 C C . THR A 1 75 ? 3.913 15.603 26.266 1.00 47.38 75 THR A C 1
ATOM 566 O O . THR A 1 75 ? 5.010 15.065 26.406 1.00 47.38 75 THR A O 1
ATOM 569 N N . HIS A 1 76 ? 3.065 15.153 25.333 1.00 50.00 76 HIS A N 1
ATOM 570 C CA . HIS A 1 76 ? 3.649 14.632 24.097 1.00 50.00 76 HIS A CA 1
ATOM 571 C C . HIS A 1 76 ? 4.280 15.819 23.394 1.00 50.00 76 HIS A C 1
ATOM 573 O O . HIS A 1 76 ? 3.658 16.454 22.545 1.00 50.00 76 HIS A O 1
ATOM 579 N N . HIS A 1 77 ? 5.504 16.146 23.805 1.00 49.44 77 HIS A N 1
ATOM 580 C CA . HIS A 1 77 ? 6.334 17.036 23.039 1.00 49.44 77 HIS A CA 1
ATOM 581 C C . HIS A 1 77 ? 6.195 16.623 21.578 1.00 49.44 77 HIS A C 1
ATOM 583 O O . HIS A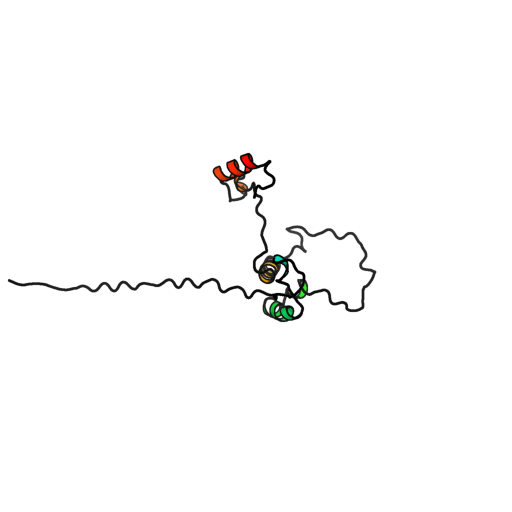 1 77 ? 6.450 15.471 21.205 1.00 49.44 77 HIS A O 1
ATOM 589 N N . VAL A 1 78 ? 5.789 17.595 20.774 1.00 53.62 78 VAL A N 1
ATOM 590 C CA . VAL A 1 78 ? 6.051 17.686 19.345 1.00 53.62 78 VAL A CA 1
ATOM 591 C C . VAL A 1 78 ? 7.580 17.760 19.170 1.00 53.62 78 VAL A C 1
ATOM 593 O O . VAL A 1 78 ? 8.132 18.719 18.655 1.00 53.62 78 VAL A O 1
ATOM 596 N N . LEU A 1 79 ? 8.309 16.775 19.695 1.00 52.22 79 LEU A N 1
ATOM 597 C CA . LEU A 1 79 ? 9.639 16.435 19.232 1.00 52.22 79 LEU A CA 1
ATOM 598 C C . LEU A 1 79 ? 9.364 15.767 17.898 1.00 52.22 79 LEU A C 1
ATOM 600 O O . LEU A 1 79 ? 8.648 14.768 17.878 1.00 52.22 79 LEU A O 1
ATOM 604 N N . GLY A 1 80 ? 9.828 16.362 16.801 1.00 56.22 80 GLY A N 1
ATOM 605 C CA . GLY A 1 80 ? 9.627 15.846 15.450 1.00 56.22 80 GLY A CA 1
ATOM 606 C C . GLY A 1 80 ? 10.065 14.387 15.350 1.00 56.22 80 GLY A C 1
ATOM 607 O O . GLY A 1 80 ? 11.234 14.097 15.123 1.00 56.22 80 GLY A O 1
ATOM 608 N N . LYS A 1 81 ? 9.134 13.456 15.565 1.00 71.75 81 LYS A N 1
ATOM 609 C CA . LYS A 1 81 ? 9.373 12.030 15.386 1.00 71.75 81 LYS A CA 1
ATOM 610 C C . LYS A 1 81 ? 9.196 11.751 13.903 1.00 71.75 81 LYS A C 1
ATOM 612 O O . LYS A 1 81 ? 8.097 11.926 13.374 1.00 71.75 81 LYS A O 1
ATOM 617 N N . CYS A 1 82 ? 10.281 11.362 13.241 1.00 84.88 82 CYS A N 1
ATOM 618 C CA . CYS A 1 82 ? 10.240 10.906 11.859 1.00 84.88 82 CYS A CA 1
ATOM 619 C C . CYS A 1 82 ? 9.237 9.752 11.716 1.00 84.88 82 CYS A C 1
ATOM 621 O O . CYS A 1 82 ? 9.060 8.947 12.637 1.00 84.88 82 CYS A O 1
ATOM 623 N N . LYS A 1 83 ? 8.574 9.677 10.559 1.00 86.88 83 LYS A N 1
ATOM 624 C CA . LYS A 1 83 ? 7.852 8.463 10.168 1.00 86.88 83 LYS A CA 1
ATOM 625 C C . LYS A 1 83 ? 8.866 7.333 9.981 1.00 86.88 83 LYS A C 1
ATOM 627 O O . LYS A 1 83 ? 9.992 7.595 9.570 1.00 86.88 83 LYS A O 1
ATOM 632 N N . THR A 1 84 ? 8.459 6.112 10.306 1.00 91.38 84 THR A N 1
ATOM 633 C CA . THR A 1 84 ? 9.279 4.921 10.079 1.00 91.38 84 THR A CA 1
ATOM 634 C C . THR A 1 84 ? 9.247 4.528 8.606 1.00 91.38 84 THR A C 1
ATOM 636 O O . THR A 1 84 ? 8.259 4.780 7.912 1.00 91.38 84 THR A O 1
ATOM 639 N N . PHE A 1 85 ? 10.316 3.901 8.133 1.00 93.69 85 PHE A N 1
ATOM 640 C CA . PHE A 1 85 ? 10.432 3.322 6.796 1.00 93.69 85 PHE A CA 1
ATOM 641 C C . PHE A 1 85 ? 10.859 1.844 6.889 1.00 93.69 85 PHE A C 1
ATOM 643 O O . PHE A 1 85 ? 11.210 1.385 7.980 1.00 93.69 85 PHE A O 1
ATOM 650 N N . PRO A 1 86 ? 10.770 1.057 5.797 1.00 94.94 86 PRO A N 1
ATOM 651 C CA . PRO A 1 86 ? 11.222 -0.333 5.808 1.00 94.94 86 PRO A CA 1
ATOM 652 C C . PRO A 1 86 ? 12.638 -0.473 6.382 1.00 94.94 86 PRO A C 1
ATOM 654 O O . PRO A 1 86 ? 13.482 0.379 6.131 1.00 94.94 86 PRO A O 1
ATOM 657 N N . GLU A 1 87 ? 12.886 -1.549 7.131 1.00 92.31 87 GLU A N 1
ATOM 658 C CA . GLU A 1 87 ? 14.124 -1.823 7.893 1.00 92.31 87 GLU A CA 1
ATOM 659 C C . GLU A 1 87 ? 14.322 -1.017 9.193 1.00 92.31 87 GLU A C 1
ATOM 661 O O . GLU A 1 87 ? 15.194 -1.360 9.996 1.00 92.31 87 GLU A O 1
ATOM 666 N N . ASP A 1 88 ? 13.493 -0.010 9.485 1.00 93.31 88 ASP A N 1
ATOM 667 C CA . ASP A 1 88 ? 13.522 0.626 10.803 1.00 93.31 88 ASP A CA 1
ATOM 668 C C . ASP A 1 88 ? 13.096 -0.345 11.907 1.00 93.31 88 ASP A C 1
ATOM 670 O O . ASP A 1 88 ? 12.171 -1.142 11.754 1.00 93.31 88 ASP A O 1
ATOM 674 N N . ARG A 1 89 ? 13.671 -0.182 13.105 1.00 91.94 89 ARG A N 1
ATOM 675 C CA . ARG A 1 89 ? 13.301 -0.974 14.294 1.00 91.94 89 ARG A CA 1
ATOM 676 C C . ARG A 1 89 ? 11.796 -0.952 14.601 1.00 91.94 89 ARG A C 1
ATOM 678 O O . ARG A 1 89 ? 11.263 -1.922 15.128 1.00 91.94 89 ARG A O 1
ATOM 685 N N . ASN A 1 90 ? 11.140 0.171 14.320 1.00 90.19 90 ASN A N 1
ATOM 686 C CA . ASN A 1 90 ? 9.714 0.374 14.576 1.00 90.19 90 ASN A CA 1
ATOM 687 C C . ASN A 1 90 ? 8.849 0.116 13.324 1.00 90.19 90 ASN A C 1
ATOM 689 O O . ASN A 1 90 ? 7.661 0.439 13.331 1.00 90.19 90 ASN A O 1
ATOM 693 N N . TRP A 1 91 ? 9.426 -0.408 12.238 1.00 93.88 91 TRP A N 1
ATOM 694 C CA . TRP A 1 91 ? 8.663 -0.857 11.078 1.00 93.88 91 TRP A CA 1
ATOM 695 C C . TRP A 1 91 ? 7.794 -2.065 11.464 1.00 93.88 91 TRP A C 1
ATOM 697 O O . TRP A 1 91 ? 8.281 -2.961 12.162 1.00 93.88 91 TRP A O 1
ATOM 707 N N . PRO A 1 92 ? 6.515 -2.126 11.048 1.00 95.19 92 PRO A N 1
ATOM 708 C CA . PRO A 1 92 ? 5.661 -3.250 11.406 1.00 95.19 92 PRO A CA 1
ATOM 709 C C . PRO A 1 92 ? 6.219 -4.577 10.882 1.00 95.19 92 PRO A C 1
ATOM 711 O O . PRO A 1 92 ? 6.696 -4.675 9.747 1.00 95.19 92 PRO A O 1
ATOM 714 N N . SER A 1 93 ? 6.140 -5.614 11.715 1.00 95.00 93 SER A N 1
ATOM 715 C CA . SER A 1 93 ? 6.549 -6.966 11.337 1.00 95.00 93 SER A CA 1
ATOM 716 C C . SER A 1 93 ? 5.602 -7.556 10.286 1.00 95.00 93 SER A C 1
ATOM 718 O O . SER A 1 93 ? 4.484 -7.081 10.081 1.00 95.00 93 SER A O 1
ATOM 720 N N . SER A 1 94 ? 6.016 -8.651 9.641 1.00 95.12 94 SER A N 1
ATOM 721 C CA . SER A 1 94 ? 5.161 -9.352 8.670 1.00 95.12 94 SER A CA 1
ATOM 722 C C . SER A 1 94 ? 3.830 -9.824 9.269 1.00 95.12 94 SER A C 1
ATOM 724 O O . SER A 1 94 ? 2.834 -9.866 8.555 1.00 95.12 94 SER A O 1
ATOM 726 N N . SER A 1 95 ? 3.788 -10.166 10.560 1.00 93.81 95 SER A N 1
ATOM 727 C CA . SER A 1 95 ? 2.546 -10.571 11.234 1.00 93.81 95 SER A CA 1
ATOM 728 C C . SER A 1 95 ? 1.578 -9.400 11.392 1.00 93.81 95 SER A C 1
ATOM 730 O O . SER A 1 95 ? 0.392 -9.562 11.129 1.00 93.81 95 SER A O 1
ATOM 732 N N . VAL A 1 96 ? 2.084 -8.204 11.713 1.00 95.19 96 VAL A N 1
ATOM 733 C CA . VAL A 1 96 ? 1.255 -6.990 11.796 1.00 95.19 96 VAL A CA 1
ATOM 734 C C . VAL A 1 96 ? 0.685 -6.622 10.424 1.00 95.19 96 VAL A C 1
ATOM 736 O O . VAL A 1 96 ? -0.495 -6.298 10.321 1.00 95.19 96 VAL A O 1
ATOM 739 N N . TRP A 1 97 ? 1.486 -6.725 9.357 1.00 95.94 97 TRP A N 1
ATOM 740 C CA . TRP A 1 97 ? 0.998 -6.503 7.990 1.00 95.94 97 TRP A CA 1
ATOM 741 C C . TRP A 1 97 ? -0.065 -7.525 7.570 1.00 95.94 97 TRP A C 1
ATOM 743 O O . TRP A 1 97 ? -1.059 -7.142 6.965 1.00 95.94 97 TRP A O 1
ATOM 753 N N . LYS A 1 98 ? 0.096 -8.805 7.930 1.00 92.75 98 LYS A N 1
ATOM 754 C CA . LYS A 1 98 ? -0.928 -9.840 7.691 1.00 92.75 98 LYS A CA 1
ATOM 755 C C . LYS A 1 98 ? -2.219 -9.569 8.459 1.00 92.75 98 LYS A C 1
ATOM 757 O O . LYS A 1 98 ? -3.296 -9.819 7.934 1.00 92.75 98 LYS A O 1
ATOM 762 N N . LEU A 1 99 ? -2.115 -9.062 9.687 1.00 91.44 99 LEU A N 1
ATOM 763 C CA . LEU A 1 99 ? -3.289 -8.679 10.460 1.00 91.44 99 LEU A CA 1
ATOM 764 C C . LEU A 1 99 ? -4.025 -7.515 9.791 1.00 91.44 99 LEU A C 1
ATOM 766 O O . LEU A 1 99 ? -5.237 -7.591 9.638 1.00 91.44 99 LEU A O 1
ATOM 770 N N . LEU A 1 100 ? -3.295 -6.492 9.327 1.00 92.44 100 LEU A N 1
ATOM 771 C CA . LEU A 1 100 ? -3.874 -5.383 8.562 1.00 92.44 100 LEU A CA 1
ATOM 772 C C . LEU A 1 100 ? -4.588 -5.874 7.292 1.00 92.44 100 LEU A C 1
ATOM 774 O O . LEU A 1 100 ? -5.705 -5.446 7.012 1.00 92.44 100 LEU A O 1
ATOM 778 N N . ASP A 1 101 ? -3.963 -6.773 6.535 1.00 91.56 101 ASP A N 1
ATOM 779 C CA . ASP A 1 101 ? -4.570 -7.380 5.345 1.00 91.56 101 ASP A CA 1
ATOM 780 C C . ASP A 1 101 ? -5.885 -8.096 5.687 1.00 91.56 101 ASP A C 1
ATOM 782 O O . ASP A 1 101 ? -6.911 -7.880 5.050 1.00 91.56 101 ASP A O 1
ATOM 786 N N . LEU A 1 102 ? -5.900 -8.865 6.778 1.00 87.56 102 LEU A N 1
ATOM 787 C CA . LEU A 1 102 ? -7.087 -9.590 7.221 1.00 87.56 102 LEU A CA 1
ATOM 788 C C . LEU A 1 102 ? -8.229 -8.653 7.641 1.00 87.56 102 LEU A C 1
ATOM 790 O O . LEU A 1 102 ? -9.370 -8.860 7.226 1.00 87.56 102 LEU A O 1
ATOM 794 N N . ILE A 1 103 ? -7.946 -7.619 8.441 1.00 87.50 103 ILE A N 1
ATOM 795 C CA . ILE A 1 103 ? -8.986 -6.679 8.902 1.00 87.50 103 ILE A CA 1
ATOM 796 C C . ILE A 1 103 ? -9.477 -5.741 7.793 1.00 87.50 103 ILE A C 1
ATOM 798 O O . ILE A 1 103 ? -10.537 -5.141 7.920 1.00 87.50 103 ILE A O 1
ATOM 802 N N . THR A 1 104 ? -8.724 -5.609 6.701 1.00 86.25 104 THR A N 1
ATOM 803 C CA . THR A 1 104 ? -9.146 -4.853 5.512 1.00 86.25 104 THR A CA 1
ATOM 804 C C . THR A 1 104 ? -9.809 -5.742 4.458 1.00 86.25 104 THR A C 1
ATOM 806 O O . THR A 1 104 ? -10.062 -5.285 3.347 1.00 86.25 104 THR A O 1
ATOM 809 N N . GLY A 1 105 ? -10.094 -7.010 4.779 1.00 83.44 105 GLY A N 1
ATOM 810 C CA . GLY A 1 105 ? -10.733 -7.944 3.850 1.00 83.44 105 GLY A CA 1
ATOM 811 C C . GLY A 1 105 ? -9.858 -8.309 2.647 1.00 83.44 105 GLY A C 1
ATOM 812 O O . GLY A 1 105 ? -10.380 -8.598 1.574 1.00 83.44 105 GLY A O 1
ATOM 813 N N . GLY A 1 106 ? -8.533 -8.287 2.802 1.00 86.81 106 GLY A N 1
ATOM 814 C CA . GLY A 1 106 ? -7.575 -8.595 1.738 1.00 86.81 106 GLY A CA 1
ATOM 815 C C . GLY A 1 106 ? -7.216 -7.404 0.846 1.00 86.81 106 GLY A C 1
ATOM 816 O O . GLY A 1 106 ? -6.717 -7.595 -0.263 1.00 86.81 106 GLY A O 1
ATOM 817 N N . ALA A 1 107 ? -7.515 -6.173 1.273 1.00 88.25 107 ALA A N 1
ATOM 818 C CA . ALA A 1 107 ? -7.272 -4.975 0.471 1.00 88.25 107 ALA A CA 1
ATOM 819 C C . ALA A 1 107 ? -5.829 -4.441 0.571 1.00 88.25 107 ALA A C 1
ATOM 821 O O . ALA A 1 107 ? -5.498 -3.446 -0.083 1.00 88.25 107 ALA A O 1
ATOM 822 N N . LEU A 1 108 ? -4.949 -5.053 1.376 1.00 93.25 108 LEU A N 1
ATOM 823 C CA . LEU A 1 108 ? -3.577 -4.576 1.528 1.00 93.25 108 LEU A CA 1
ATOM 824 C C . LEU A 1 108 ? -2.716 -5.000 0.331 1.00 93.25 108 LEU A C 1
ATOM 826 O O . LEU A 1 108 ? -2.337 -6.157 0.168 1.00 93.25 108 LEU A O 1
ATOM 830 N N . ILE A 1 109 ? -2.310 -4.021 -0.474 1.00 94.50 109 ILE A N 1
ATOM 831 C CA . ILE A 1 109 ? -1.459 -4.253 -1.644 1.00 94.50 109 ILE A CA 1
ATOM 832 C C . ILE A 1 109 ? 0.006 -4.004 -1.277 1.00 94.50 109 ILE A C 1
ATOM 834 O O . ILE A 1 109 ? 0.403 -2.888 -0.939 1.00 94.50 109 ILE A O 1
ATOM 838 N N . LYS A 1 110 ? 0.851 -5.032 -1.413 1.00 93.88 110 LYS A N 1
ATOM 839 C CA . LYS A 1 110 ? 2.309 -4.855 -1.406 1.00 93.88 110 LYS A CA 1
ATOM 840 C C . LYS A 1 110 ? 2.752 -4.330 -2.771 1.00 93.88 110 LYS A C 1
ATOM 842 O O . LYS A 1 110 ? 2.854 -5.098 -3.724 1.00 93.88 110 LYS A O 1
ATOM 847 N N . THR A 1 111 ? 3.003 -3.027 -2.855 1.00 93.69 111 THR A N 1
ATOM 848 C CA . THR A 1 111 ? 3.261 -2.334 -4.122 1.00 93.69 111 THR A CA 1
ATOM 849 C C . THR A 1 111 ? 4.409 -2.952 -4.917 1.00 93.69 111 THR A C 1
ATOM 851 O O . THR A 1 111 ? 5.526 -3.105 -4.418 1.00 93.69 111 THR A O 1
ATOM 854 N N . VAL A 1 112 ? 4.138 -3.222 -6.192 1.00 94.19 112 VAL A N 1
ATOM 85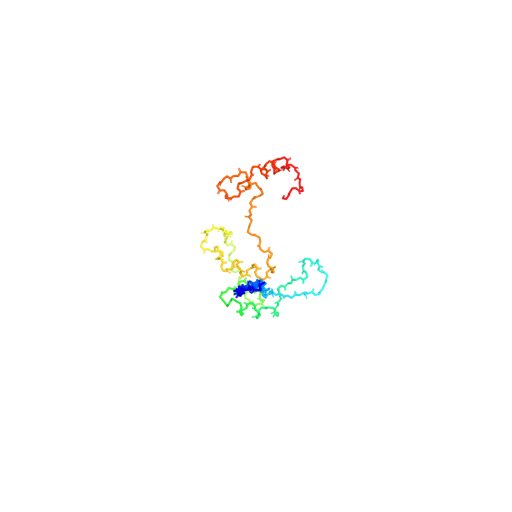5 C CA . VAL A 1 112 ? 5.138 -3.500 -7.224 1.00 94.19 112 V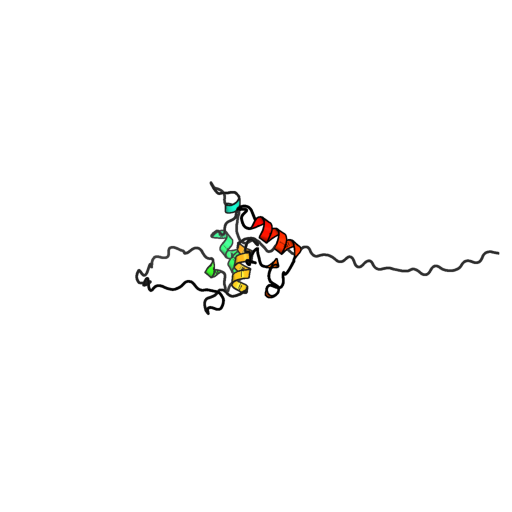AL A CA 1
ATOM 856 C C . VAL A 1 112 ? 5.116 -2.311 -8.188 1.00 94.19 112 VAL A C 1
ATOM 858 O O . VAL A 1 112 ? 4.033 -1.942 -8.642 1.00 94.19 112 VAL A O 1
ATOM 861 N N . PRO A 1 113 ? 6.256 -1.662 -8.485 1.00 94.88 113 PRO A N 1
ATOM 862 C CA . PRO A 1 113 ? 6.277 -0.554 -9.435 1.00 94.88 113 PRO A CA 1
ATOM 863 C C . PRO A 1 113 ? 5.738 -0.982 -10.802 1.00 94.88 113 PRO A C 1
ATOM 865 O O . PRO A 1 113 ? 6.106 -2.046 -11.291 1.00 94.88 113 PRO A O 1
ATOM 868 N N . ILE A 1 114 ? 4.953 -0.129 -11.463 1.00 95.88 114 ILE A N 1
ATOM 869 C CA . ILE A 1 114 ? 4.411 -0.425 -12.801 1.00 95.88 114 ILE A CA 1
ATOM 870 C C . ILE A 1 114 ? 5.509 -0.725 -13.836 1.00 95.88 114 ILE A C 1
ATOM 872 O O . ILE A 1 114 ? 5.346 -1.575 -14.700 1.00 95.88 114 ILE A O 1
ATOM 876 N N . ALA A 1 115 ? 6.676 -0.087 -13.701 1.00 96.19 115 ALA A N 1
ATOM 877 C CA . ALA A 1 115 ? 7.835 -0.319 -14.559 1.00 96.19 115 ALA A CA 1
ATOM 878 C C . ALA A 1 115 ? 8.698 -1.525 -14.135 1.00 96.19 115 ALA A C 1
ATOM 880 O O . ALA A 1 115 ? 9.736 -1.761 -14.751 1.00 96.19 115 ALA A O 1
ATOM 881 N N . ALA A 1 116 ? 8.317 -2.300 -13.110 1.00 97.19 116 ALA A N 1
ATOM 882 C CA . ALA A 1 116 ? 9.065 -3.489 -12.682 1.00 97.19 116 ALA A CA 1
ATOM 883 C C . ALA A 1 116 ? 9.372 -4.475 -13.834 1.00 97.19 116 ALA A C 1
ATOM 885 O O . ALA A 1 1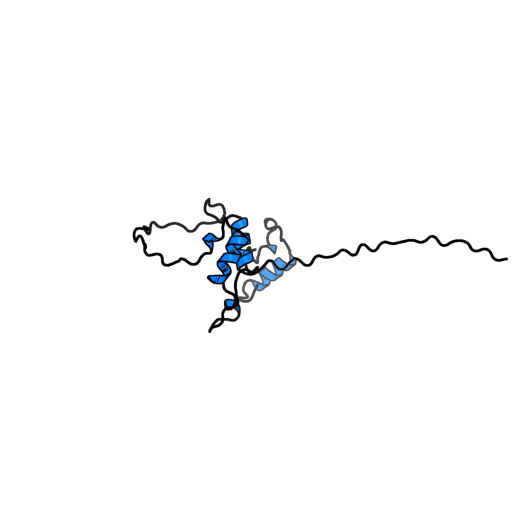16 ? 10.506 -4.960 -13.885 1.00 97.19 116 ALA A O 1
ATOM 886 N N . PRO A 1 117 ? 8.470 -4.697 -14.818 1.00 97.69 117 PRO A N 1
ATOM 887 C CA . PRO A 1 117 ? 8.759 -5.530 -15.987 1.00 97.69 117 PRO A CA 1
ATOM 888 C C . PRO A 1 117 ? 9.948 -5.074 -16.841 1.00 97.69 117 PRO A C 1
ATOM 890 O O . PRO A 1 117 ? 10.530 -5.879 -17.565 1.00 97.69 117 PRO A O 1
ATOM 893 N N . CYS A 1 118 ? 10.377 -3.815 -16.741 1.00 97.94 118 CYS A N 1
ATOM 894 C CA . CYS A 1 118 ? 11.536 -3.308 -17.473 1.00 97.94 118 CYS A CA 1
ATOM 895 C C . CYS A 1 118 ? 12.889 -3.690 -16.853 1.00 97.94 118 CYS A C 1
ATOM 897 O O . CYS A 1 118 ? 13.925 -3.545 -17.507 1.00 97.94 118 CYS A O 1
ATOM 899 N N . TYR A 1 119 ? 12.916 -4.197 -15.616 1.00 97.25 119 TYR A N 1
ATOM 900 C CA . TYR A 1 119 ? 14.146 -4.368 -14.843 1.00 97.25 119 TYR A CA 1
ATOM 901 C C . TYR A 1 119 ? 14.342 -5.815 -14.372 1.00 97.25 119 TYR A C 1
ATOM 903 O O . TYR A 1 119 ? 13.545 -6.378 -13.628 1.00 97.25 119 TYR A O 1
ATOM 911 N N . ARG A 1 120 ? 15.469 -6.428 -14.754 1.00 96.12 120 ARG A N 1
ATOM 912 C CA . ARG A 1 120 ? 15.770 -7.843 -14.446 1.00 96.12 120 ARG A CA 1
ATOM 913 C C . ARG A 1 120 ? 15.936 -8.144 -12.957 1.00 96.12 120 ARG A C 1
ATOM 915 O O . ARG A 1 120 ? 15.632 -9.249 -12.526 1.00 96.12 120 ARG A O 1
ATOM 922 N N . ASN A 1 121 ? 16.395 -7.176 -12.170 1.00 95.44 121 ASN A N 1
ATOM 923 C CA . ASN A 1 121 ? 16.599 -7.328 -10.728 1.00 95.44 121 ASN A CA 1
ATOM 924 C C . ASN A 1 121 ? 15.295 -7.290 -9.912 1.00 95.44 121 ASN A C 1
ATOM 926 O O . ASN A 1 121 ? 15.342 -7.565 -8.718 1.00 95.44 121 ASN A O 1
ATOM 930 N N . PHE A 1 122 ? 14.150 -6.978 -10.530 1.00 92.12 122 PHE A N 1
ATOM 931 C CA . PHE A 1 122 ? 12.842 -7.029 -9.869 1.00 92.12 122 PHE A CA 1
ATOM 932 C C . PHE A 1 122 ? 12.198 -8.425 -9.884 1.00 92.12 122 PHE A C 1
ATOM 934 O O . PHE A 1 122 ? 11.225 -8.647 -9.171 1.00 92.12 122 PHE A O 1
ATOM 941 N N . GLY A 1 123 ? 12.717 -9.372 -10.677 1.00 93.19 123 GLY A N 1
ATOM 942 C CA . GLY A 1 123 ? 12.179 -10.738 -10.768 1.00 93.19 123 GLY A CA 1
ATOM 943 C C . GLY A 1 123 ? 10.901 -10.882 -11.605 1.00 93.19 123 GLY A C 1
ATOM 944 O O . GLY A 1 123 ? 10.445 -12.000 -11.816 1.00 93.19 123 GLY A O 1
ATOM 945 N N . SER A 1 124 ? 10.356 -9.779 -12.123 1.00 94.56 124 SER A N 1
ATOM 946 C CA . SER A 1 124 ? 9.149 -9.730 -12.959 1.00 94.56 124 SER A CA 1
ATOM 947 C C . SER A 1 124 ? 9.424 -9.247 -14.387 1.00 94.56 124 SER A C 1
ATOM 949 O O . SER A 1 124 ? 8.523 -8.737 -15.045 1.00 94.56 124 SER A O 1
ATOM 951 N N . TYR A 1 125 ? 10.671 -9.369 -14.861 1.00 96.88 125 TYR A N 1
ATOM 952 C CA . TYR A 1 125 ? 11.065 -8.880 -16.182 1.00 96.88 125 TYR A CA 1
ATOM 953 C C . TYR A 1 125 ? 10.219 -9.497 -17.297 1.00 96.88 125 TYR A C 1
ATOM 955 O O . TYR A 1 125 ? 10.214 -10.714 -17.481 1.00 96.88 125 TYR A O 1
ATOM 963 N N . ASP A 1 126 ? 9.597 -8.632 -18.088 1.00 98.00 126 ASP A N 1
ATOM 964 C CA . ASP A 1 126 ? 8.839 -8.988 -19.276 1.00 98.00 126 ASP A CA 1
ATOM 965 C C . ASP A 1 126 ? 9.045 -7.887 -20.319 1.00 98.00 126 ASP A C 1
ATOM 967 O O . ASP A 1 126 ? 8.718 -6.715 -20.114 1.00 98.00 126 ASP A O 1
ATOM 971 N N . LYS A 1 127 ? 9.631 -8.271 -21.455 1.00 97.88 127 LYS A N 1
ATOM 972 C CA . LYS A 1 127 ? 9.958 -7.340 -22.535 1.00 97.88 127 LYS A CA 1
ATOM 973 C C . LYS A 1 127 ? 8.703 -6.745 -23.178 1.00 97.88 127 LYS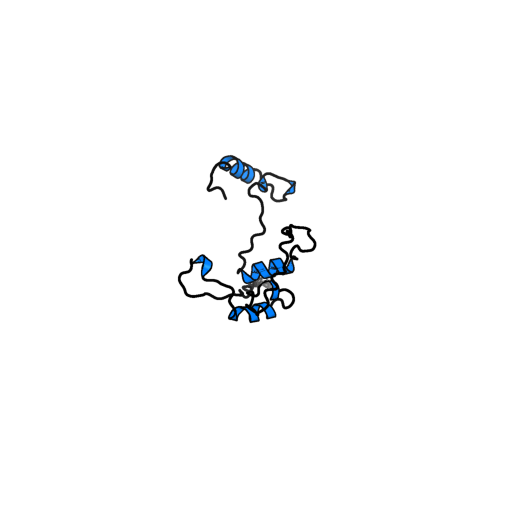 A C 1
ATOM 975 O O . LYS A 1 127 ? 8.730 -5.574 -23.545 1.00 97.88 127 LYS A O 1
ATOM 980 N N . VAL A 1 128 ? 7.646 -7.539 -23.346 1.00 98.19 128 VAL A N 1
ATOM 981 C CA . VAL A 1 128 ? 6.400 -7.103 -23.992 1.00 98.19 128 VAL A CA 1
ATOM 982 C C . VAL A 1 128 ? 5.675 -6.124 -23.081 1.00 98.19 128 VAL A C 1
ATOM 984 O O . VAL A 1 128 ? 5.288 -5.044 -23.524 1.00 98.19 128 VAL A O 1
ATOM 987 N N . GLU A 1 129 ? 5.574 -6.458 -21.798 1.00 97.50 129 GLU A N 1
ATOM 988 C CA . GLU A 1 129 ? 4.929 -5.583 -20.823 1.00 97.50 129 GLU A CA 1
ATOM 989 C C . GLU A 1 129 ? 5.725 -4.293 -20.600 1.00 97.50 129 GLU A C 1
ATOM 991 O O . GLU A 1 129 ? 5.149 -3.209 -20.533 1.00 97.50 129 GLU A O 1
ATOM 996 N N . CYS A 1 130 ? 7.060 -4.369 -20.591 1.00 98.19 130 CYS A N 1
ATOM 997 C CA . CYS A 1 130 ? 7.892 -3.172 -20.557 1.00 98.19 130 CYS A CA 1
ATOM 998 C C . CYS A 1 130 ? 7.613 -2.246 -21.752 1.00 98.19 130 CYS A C 1
ATOM 1000 O O . CYS A 1 130 ? 7.448 -1.043 -21.561 1.00 98.19 130 CYS A O 1
ATOM 1002 N N . SER A 1 131 ? 7.515 -2.789 -22.973 1.00 98.31 131 SER A N 1
ATOM 1003 C CA . SER A 1 131 ? 7.147 -1.995 -24.151 1.00 98.31 131 SER A CA 1
ATOM 1004 C C . SER A 1 131 ? 5.777 -1.333 -23.984 1.00 98.31 131 SER A C 1
ATOM 1006 O O . SER A 1 131 ? 5.669 -0.134 -24.219 1.00 98.31 131 SER A O 1
ATOM 1008 N N . ARG A 1 132 ? 4.765 -2.056 -23.478 1.00 97.81 132 ARG A N 1
ATOM 1009 C CA . ARG A 1 132 ? 3.434 -1.489 -23.191 1.00 97.81 132 ARG A CA 1
ATOM 1010 C C . ARG A 1 132 ? 3.507 -0.312 -22.214 1.00 97.81 132 ARG A C 1
ATOM 1012 O O . ARG A 1 132 ? 2.911 0.731 -22.473 1.00 97.81 132 ARG A O 1
ATOM 1019 N N . VAL A 1 133 ? 4.232 -0.474 -21.104 1.00 97.75 133 VAL A N 1
ATOM 1020 C CA . VAL A 1 133 ? 4.393 0.564 -20.071 1.00 97.75 133 VAL A CA 1
ATOM 1021 C C . VAL A 1 133 ? 5.115 1.790 -20.629 1.00 97.75 133 VAL A C 1
ATOM 1023 O O . VAL A 1 133 ? 4.704 2.914 -20.352 1.00 97.75 133 VAL A O 1
ATOM 1026 N N . VAL A 1 134 ? 6.159 1.593 -21.438 1.00 97.81 134 VAL A N 1
ATOM 1027 C CA . VAL A 1 134 ? 6.907 2.689 -22.073 1.00 97.81 134 VAL A CA 1
ATOM 1028 C C . VAL A 1 134 ? 6.038 3.440 -23.084 1.00 97.81 134 VAL A C 1
ATOM 1030 O O . VAL A 1 134 ? 5.971 4.668 -23.025 1.00 97.81 134 VAL A O 1
ATOM 1033 N N . ASP A 1 135 ? 5.325 2.729 -23.959 1.00 98.19 135 ASP A N 1
ATOM 1034 C CA . ASP A 1 135 ? 4.470 3.330 -24.993 1.00 98.19 135 ASP A CA 1
ATOM 1035 C C . ASP A 1 135 ? 3.290 4.113 -24.393 1.00 98.19 135 ASP A C 1
ATOM 1037 O O . ASP A 1 135 ? 2.789 5.063 -24.994 1.00 98.19 135 ASP A O 1
ATOM 1041 N N . GLN A 1 136 ? 2.838 3.725 -23.198 1.00 98.00 136 GLN A N 1
ATOM 1042 C CA . GLN A 1 136 ? 1.736 4.364 -22.477 1.00 98.00 136 GLN A CA 1
ATOM 1043 C C . GLN A 1 136 ? 2.199 5.289 -21.344 1.00 98.00 136 GLN A C 1
ATOM 1045 O O . GLN A 1 136 ? 1.354 5.790 -20.610 1.00 98.00 136 GLN A O 1
ATOM 1050 N N . TRP A 1 137 ? 3.497 5.561 -21.180 1.00 97.19 137 TRP A N 1
ATOM 1051 C CA . TRP A 1 137 ? 4.020 6.261 -19.995 1.00 97.19 137 TRP A CA 1
ATOM 1052 C C . TRP A 1 137 ? 3.385 7.640 -19.747 1.00 97.19 137 TRP A C 1
ATOM 1054 O O . TRP A 1 137 ? 3.224 8.069 -18.608 1.00 97.19 137 TRP A O 1
ATOM 1064 N N . SER A 1 138 ? 3.001 8.346 -20.814 1.00 97.25 138 SER A N 1
ATOM 1065 C CA . SER A 1 138 ? 2.330 9.653 -20.731 1.00 97.25 138 SER A CA 1
ATOM 1066 C C . SER A 1 138 ? 0.797 9.572 -20.662 1.00 97.25 138 SER A C 1
ATOM 1068 O O . SER A 1 138 ? 0.136 10.609 -20.624 1.00 97.25 138 SER A O 1
ATOM 1070 N N . ASN A 1 139 ? 0.213 8.372 -20.650 1.00 97.06 139 ASN A N 1
ATOM 1071 C CA . ASN A 1 139 ? -1.218 8.155 -20.471 1.00 97.06 139 ASN A CA 1
ATOM 1072 C C . ASN A 1 139 ? -1.557 8.166 -18.971 1.00 97.06 139 ASN A C 1
ATOM 1074 O O . ASN A 1 139 ? -1.172 7.265 -18.232 1.00 97.06 139 ASN A O 1
ATOM 1078 N N . SER A 1 140 ? -2.328 9.157 -18.519 1.00 95.75 140 SER A N 1
ATOM 1079 C CA . SER A 1 140 ? -2.733 9.299 -17.110 1.00 95.75 140 SER A CA 1
ATOM 1080 C C . SER A 1 140 ? -3.637 8.177 -16.592 1.00 95.75 140 SER A C 1
ATOM 1082 O O . SER A 1 140 ? -3.835 8.063 -15.386 1.00 95.75 140 SER A O 1
ATOM 1084 N N . SER A 1 141 ? -4.198 7.368 -17.491 1.00 95.62 141 SER A N 1
ATOM 1085 C CA . SER A 1 141 ? -5.031 6.208 -17.158 1.00 95.62 141 SER A CA 1
ATOM 1086 C C . SER A 1 141 ? -4.255 4.889 -17.195 1.00 95.62 141 SER A C 1
ATOM 1088 O O . SER A 1 141 ? -4.864 3.831 -17.045 1.00 95.62 141 SER A O 1
ATOM 1090 N N . LEU A 1 142 ? -2.937 4.925 -17.424 1.00 94.62 142 LEU A N 1
ATOM 1091 C CA . LEU A 1 142 ? -2.089 3.740 -17.375 1.00 94.62 142 LEU A CA 1
ATOM 1092 C C . LEU A 1 142 ? -2.102 3.141 -15.957 1.00 94.62 142 LEU A C 1
ATOM 1094 O O . LEU A 1 142 ? -1.815 3.832 -14.979 1.00 94.62 142 LEU A O 1
ATOM 1098 N N . GLN A 1 143 ? -2.411 1.847 -15.880 1.00 82.88 143 GLN A N 1
ATOM 1099 C CA . GLN A 1 143 ? -2.318 1.007 -14.687 1.00 82.88 143 GLN A CA 1
ATOM 1100 C C . GLN A 1 143 ? -1.507 -0.257 -14.995 1.00 82.88 143 GLN A C 1
ATOM 1102 O O . GLN A 1 143 ? -1.416 -0.648 -16.194 1.00 82.88 143 GLN A O 1
#

Radius of gyration: 27.02 Å; chains: 1; bounding box: 42×92×62 Å

Organism: Fusarium oxysporum (NCBI:txid5507)

Foldseek 3Di:
DDDDDDDDDDPPDPPPPPPPDPPQLPAQFDQDDDPDDPLGRTDHDPVSLVVLCVVPVPQSVVPDDPPPDPDPPVPPPPPPDDDDDPPDPPPDDPVNLVSVCRNSSNPDDPDDDQQLLVDVVSVNPDPVSNVVCVVCVVPPPDD

Secondary structure (DSSP, 8-state):
--------------------PPP------EE--SS--GGGSEE--GGGHHHHHHH-TTTGGGGS-----S---TTS-----PPP-TTSTTSPPHHHHHHHHHHTTS-------TTGGG-GGGS---HHHHHHHHHTTT-TT--

Sequence (143 aa):
MQMTPSILSSLLALLASVHAAPSKAKEVGEHVQGDYLKEETFQLTDTSLSALHEIDLSHASLFYPKSTSKGRSTTHHVLGKCKTFPEDRNWPSSSVWKLLDLITGGALIKTVPIAAPCYRNFGSYDKVECSRVVDQWSNSSLQ